Protein AF-A0AB74DCC6-F1 (afdb_monomer_lite)

pLDDT: mean 72.02, std 19.61, range [33.97, 96.94]

Secondary structure (DSSP, 8-state):
----------TTGGGGS-HHHHHHHHHHHHHHHHHHHHHHHHHH---------PPPTT-TTHHHHHHHHHHHHTTSTTTTT-EEEEEEEEEETTEEEEEEEEE-TTS-B-EETTEE-EEEEEEEEETTEEEEEEEEE----TTPPP----SEETTEE--SHHHHHHHHHHTTPPPPPP-

Foldseek 3Di:
DDDDDDPPPPPVVVVPPPVVVVVVVVVVVVVVVVVVVVVVVVVVPPPPPVAADDDPPPDPCNVLQVVQVQVVQCVPPLRNQWDWDWRHWEDDPFKIKTKTFTDGNVRHQPDDPHATKIWIWIWGQDPNHIHIDTLDIQRPDPVGDGDDCSNAQVVDDQHYLVSSQVSCVSSPHHRDDDD

Radius of gyration: 31.41 Å; chains: 1; bounding box: 82×93×40 Å

Structure (mmCIF, N/CA/C/O backbone):
data_AF-A0AB74DCC6-F1
#
_entry.id   AF-A0AB74DCC6-F1
#
loop_
_atom_site.group_PDB
_atom_site.id
_atom_site.type_symbol
_atom_site.label_atom_id
_atom_site.label_alt_id
_atom_site.label_comp_id
_atom_site.label_asym_id
_atom_site.label_entity_id
_atom_site.label_seq_id
_atom_site.pdbx_PDB_ins_code
_atom_site.Cartn_x
_atom_site.Cartn_y
_atom_site.Cartn_z
_atom_site.occupancy
_atom_site.B_iso_or_equiv
_atom_site.auth_seq_id
_atom_site.auth_comp_id
_atom_site.auth_asym_id
_atom_site.auth_atom_id
_atom_site.pdbx_PDB_model_num
ATOM 1 N N . MET A 1 1 ? -60.264 -80.245 -1.520 1.00 33.97 1 MET A N 1
ATOM 2 C CA . MET A 1 1 ? -59.781 -80.774 -2.812 1.00 33.97 1 MET A CA 1
ATOM 3 C C . MET A 1 1 ? -59.243 -79.589 -3.596 1.00 33.97 1 MET A C 1
ATOM 5 O O . MET A 1 1 ? -59.882 -78.547 -3.590 1.00 33.97 1 MET A O 1
ATOM 9 N N . ILE A 1 2 ? -58.022 -79.734 -4.098 1.00 41.47 2 ILE A N 1
ATOM 10 C CA . ILE A 1 2 ? -57.152 -78.731 -4.730 1.00 41.47 2 ILE A CA 1
ATOM 11 C C . ILE A 1 2 ? -57.819 -78.106 -5.967 1.00 41.47 2 ILE A C 1
ATOM 13 O O . ILE A 1 2 ? -58.473 -78.838 -6.701 1.00 41.47 2 ILE A O 1
ATOM 17 N N . HIS A 1 3 ? -57.602 -76.809 -6.226 1.00 36.28 3 HIS A N 1
ATOM 18 C CA . HIS A 1 3 ? -57.101 -76.391 -7.541 1.00 36.28 3 HIS A CA 1
ATOM 19 C C . HIS A 1 3 ? -56.402 -75.027 -7.540 1.00 36.28 3 HIS A C 1
ATOM 21 O O . HIS A 1 3 ? -56.966 -73.999 -7.170 1.00 36.28 3 HIS A O 1
ATOM 27 N N . ASP A 1 4 ? -55.147 -75.096 -7.979 1.00 43.50 4 ASP A N 1
ATOM 28 C CA . ASP A 1 4 ? -54.228 -74.031 -8.343 1.00 43.50 4 ASP A CA 1
ATOM 29 C C . ASP A 1 4 ? -54.841 -73.002 -9.298 1.00 43.50 4 ASP A C 1
ATOM 31 O O . ASP A 1 4 ? -55.379 -73.350 -10.351 1.00 43.50 4 ASP A O 1
ATOM 35 N N . ALA A 1 5 ? -54.651 -71.720 -8.990 1.00 40.81 5 ALA A N 1
ATOM 36 C CA . ALA A 1 5 ? -54.716 -70.660 -9.987 1.00 40.81 5 ALA A CA 1
ATOM 37 C C . ALA A 1 5 ? -53.285 -70.279 -10.387 1.00 40.81 5 ALA A C 1
ATOM 39 O O . ALA A 1 5 ? -52.616 -69.459 -9.761 1.00 40.81 5 ALA A O 1
ATOM 40 N N . ASN A 1 6 ? -52.837 -70.942 -11.447 1.00 39.31 6 ASN A N 1
ATOM 41 C CA . ASN A 1 6 ? -51.657 -70.659 -12.248 1.00 39.31 6 ASN A CA 1
ATOM 42 C C . ASN A 1 6 ? -51.655 -69.178 -12.696 1.00 39.31 6 ASN A C 1
ATOM 44 O O . ASN A 1 6 ? -52.488 -68.778 -13.514 1.00 39.31 6 ASN A O 1
ATOM 48 N N . ILE A 1 7 ? -50.753 -68.347 -12.157 1.00 50.03 7 ILE A N 1
ATOM 49 C CA . ILE A 1 7 ? -50.600 -66.950 -12.594 1.00 50.03 7 ILE A CA 1
ATOM 50 C C . ILE A 1 7 ? -49.810 -66.952 -13.906 1.00 50.03 7 ILE A C 1
ATOM 52 O O . ILE A 1 7 ? -4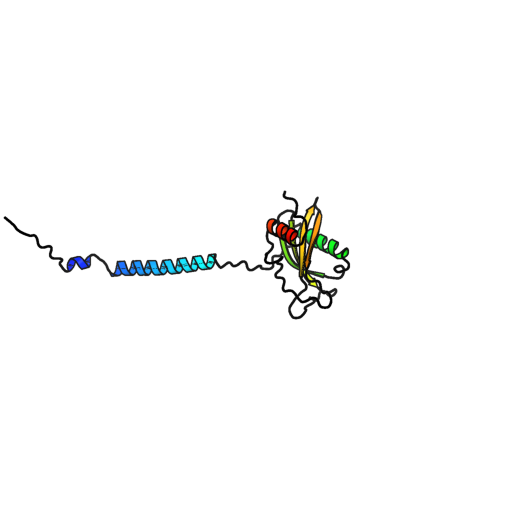8.586 -66.850 -13.931 1.00 50.03 7 ILE A O 1
ATOM 56 N N . ASN A 1 8 ? -50.537 -67.077 -15.014 1.00 43.62 8 ASN A N 1
ATOM 57 C CA . ASN A 1 8 ? -50.010 -66.823 -16.347 1.00 43.62 8 ASN A CA 1
ATOM 58 C C . ASN A 1 8 ? -49.727 -65.322 -16.495 1.00 43.62 8 ASN A C 1
ATOM 60 O O . ASN A 1 8 ? -50.649 -64.509 -16.600 1.00 43.62 8 ASN A O 1
ATOM 64 N N . PHE A 1 9 ? -48.449 -64.946 -16.538 1.00 48.75 9 PHE A N 1
ATOM 65 C CA . PHE A 1 9 ? -48.036 -63.605 -16.946 1.00 48.75 9 PHE A CA 1
ATOM 66 C C . PHE A 1 9 ? -48.213 -63.473 -18.460 1.00 48.75 9 PHE A C 1
ATOM 68 O O . PHE A 1 9 ? -47.311 -63.757 -19.245 1.00 48.75 9 PHE A O 1
ATOM 75 N N . GLY A 1 10 ? -49.416 -63.076 -18.871 1.00 42.91 10 GLY A N 1
ATOM 76 C CA . GLY A 1 10 ? -49.707 -62.753 -20.261 1.00 42.91 10 GLY A CA 1
ATOM 77 C C . GLY A 1 10 ? -48.861 -61.571 -20.767 1.00 42.91 10 GLY A C 1
ATOM 78 O O . GLY A 1 10 ? -48.425 -60.728 -19.973 1.00 42.91 10 GLY A O 1
ATOM 79 N N . PRO A 1 11 ? -48.670 -61.452 -22.093 1.00 49.47 11 PRO A N 1
ATOM 80 C CA . PRO A 1 11 ? -47.860 -60.403 -22.726 1.00 49.47 11 PRO A CA 1
ATOM 81 C C . PRO A 1 11 ? -48.348 -58.968 -22.441 1.00 49.47 11 PRO A C 1
ATOM 83 O O . PRO A 1 11 ? -47.629 -58.005 -22.706 1.00 49.47 11 PRO A O 1
ATOM 86 N N . ASP A 1 12 ? -49.531 -58.801 -21.845 1.00 48.75 12 ASP A N 1
ATOM 87 C CA . ASP A 1 12 ? -50.055 -57.506 -21.412 1.00 48.75 12 ASP A CA 1
ATOM 88 C C . ASP A 1 12 ? -49.434 -56.974 -20.106 1.00 48.75 12 ASP A C 1
ATOM 90 O O . ASP A 1 12 ? -49.547 -55.778 -19.832 1.00 48.75 12 ASP A O 1
ATOM 94 N N . PHE A 1 13 ? -48.710 -57.788 -19.321 1.00 47.47 13 PHE A N 1
ATOM 95 C CA . PHE A 1 13 ? -48.011 -57.283 -18.126 1.00 47.47 13 PHE A CA 1
ATOM 96 C C . PHE A 1 13 ? -46.818 -56.379 -18.492 1.00 47.47 13 PHE A C 1
ATOM 98 O O . PHE A 1 13 ? -46.502 -55.426 -17.779 1.00 47.47 13 PHE A O 1
ATOM 105 N N . LEU A 1 14 ? -46.214 -56.603 -19.664 1.00 47.56 14 LEU A N 1
ATOM 106 C CA . LEU A 1 14 ? -45.107 -55.797 -20.188 1.00 47.56 14 LEU A CA 1
ATOM 107 C C . LEU A 1 14 ? -45.560 -54.465 -20.816 1.00 47.56 14 LEU A C 1
ATOM 109 O O . LEU A 1 14 ? -44.732 -53.581 -21.014 1.00 47.56 14 LEU A O 1
ATOM 113 N N . LYS A 1 15 ? -46.865 -54.259 -21.060 1.00 48.38 15 LYS A N 1
ATOM 114 C CA . LYS A 1 15 ? -47.403 -52.976 -21.562 1.00 48.38 15 LYS A CA 1
ATOM 115 C C . LYS A 1 15 ? -47.504 -51.880 -20.498 1.00 48.38 15 LYS A C 1
ATOM 117 O O . LYS A 1 15 ? -47.703 -50.719 -20.847 1.00 48.38 15 LYS A O 1
ATOM 122 N N . ARG A 1 16 ? -47.390 -52.210 -19.205 1.00 48.91 16 ARG A N 1
ATOM 123 C CA . ARG A 1 16 ? -47.555 -51.226 -18.115 1.00 48.91 16 ARG A CA 1
ATOM 124 C C . ARG A 1 16 ? -46.296 -50.444 -17.769 1.00 48.91 16 ARG A C 1
ATOM 126 O O . ARG A 1 16 ? -46.400 -49.389 -17.146 1.00 48.91 16 ARG A O 1
ATOM 133 N N . ILE A 1 17 ? -45.127 -50.905 -18.197 1.00 53.06 17 ILE A N 1
ATOM 134 C CA . ILE A 1 17 ? -43.903 -50.122 -18.075 1.00 53.06 17 ILE A CA 1
ATOM 135 C C . ILE A 1 17 ? -43.713 -49.447 -19.418 1.00 53.06 17 ILE A C 1
ATOM 137 O O . ILE A 1 17 ? -43.225 -50.041 -20.374 1.00 53.06 17 ILE A O 1
ATOM 141 N N . ASN A 1 18 ? -44.155 -48.196 -19.496 1.00 56.62 18 ASN A N 1
ATOM 142 C CA . ASN A 1 18 ? -43.914 -47.335 -20.639 1.00 56.62 18 ASN A CA 1
ATOM 143 C C . ASN A 1 18 ? -42.397 -47.074 -20.704 1.00 56.62 18 ASN A C 1
ATOM 145 O O . ASN A 1 18 ? -41.887 -46.100 -20.152 1.00 56.62 18 ASN A O 1
ATOM 149 N N . PHE A 1 19 ? -41.663 -48.026 -21.287 1.00 54.25 19 PHE A N 1
ATOM 150 C CA . PHE A 1 19 ? -40.200 -48.111 -21.302 1.00 54.25 19 PHE A CA 1
ATOM 151 C C . PHE A 1 19 ? -39.590 -46.836 -21.893 1.00 54.25 19 PHE A C 1
ATOM 153 O O . PHE A 1 19 ? -38.562 -46.347 -21.432 1.00 54.25 19 PHE A O 1
ATOM 160 N N . HIS A 1 20 ? -40.317 -46.227 -22.833 1.00 52.91 20 HIS A N 1
ATOM 161 C CA . HIS A 1 20 ? -40.019 -44.927 -23.413 1.00 52.91 20 HIS A CA 1
ATOM 162 C C . HIS A 1 20 ? -40.084 -43.792 -22.382 1.00 52.91 20 HIS A C 1
ATOM 164 O O . HIS A 1 20 ? -39.177 -42.968 -22.319 1.00 52.91 20 HIS A O 1
ATOM 170 N N . ALA A 1 21 ? -41.111 -43.759 -21.529 1.00 53.00 21 ALA A N 1
ATOM 171 C CA . ALA A 1 21 ? -41.234 -42.764 -20.463 1.00 53.00 21 ALA A CA 1
ATOM 172 C C . ALA A 1 21 ? -40.180 -42.963 -19.359 1.00 53.00 21 ALA A C 1
ATOM 174 O O . ALA A 1 21 ? -39.691 -41.985 -18.794 1.00 53.00 21 ALA A O 1
ATOM 175 N N . PHE A 1 22 ? -39.798 -44.213 -19.077 1.00 54.12 22 PHE A N 1
ATOM 176 C CA . PHE A 1 22 ? -38.751 -44.538 -18.107 1.00 54.12 22 PHE A CA 1
ATOM 177 C C . PHE A 1 22 ? -37.355 -44.126 -18.610 1.00 54.12 22 PHE A C 1
ATOM 179 O O . PHE A 1 22 ? -36.655 -43.376 -17.930 1.00 54.12 22 PHE A O 1
ATOM 186 N N . LEU A 1 23 ? -36.991 -44.499 -19.843 1.00 54.47 23 LEU A N 1
ATOM 187 C CA . LEU A 1 23 ? -35.752 -44.057 -20.499 1.00 54.47 23 LEU A CA 1
ATOM 188 C C . LEU A 1 23 ? -35.706 -42.537 -20.674 1.00 54.47 23 LEU A C 1
ATOM 190 O O . LEU A 1 23 ? -34.673 -41.921 -20.419 1.00 54.47 23 LEU A O 1
ATOM 194 N N . SER A 1 24 ? -36.827 -41.912 -21.044 1.00 53.66 24 SER A N 1
ATOM 195 C CA . SER A 1 24 ? -36.904 -40.460 -21.211 1.00 53.66 24 SER A CA 1
ATOM 196 C C . SER A 1 24 ? -36.705 -39.715 -19.888 1.00 53.66 24 SER A C 1
ATOM 198 O O . SER A 1 24 ? -36.094 -38.650 -19.892 1.00 53.66 24 SER A O 1
ATOM 200 N N . ARG A 1 25 ? -37.153 -40.268 -18.750 1.00 53.78 25 ARG A N 1
ATOM 201 C CA . ARG A 1 25 ? -36.889 -39.701 -17.415 1.00 53.78 25 ARG A CA 1
ATOM 202 C C . ARG A 1 25 ? -35.427 -39.864 -16.992 1.00 53.78 25 ARG A C 1
ATOM 204 O O . ARG A 1 25 ? -34.858 -38.911 -16.471 1.00 53.78 25 ARG A O 1
ATOM 211 N N . ILE A 1 26 ? -34.796 -41.007 -17.270 1.00 56.00 26 ILE A N 1
ATOM 212 C CA . ILE A 1 26 ? -33.366 -41.231 -16.981 1.00 56.00 26 ILE A CA 1
ATOM 213 C C . ILE A 1 26 ? -32.481 -40.309 -17.835 1.00 56.00 26 ILE A C 1
ATOM 215 O O . ILE A 1 26 ? -31.575 -39.663 -17.312 1.00 56.00 26 ILE A O 1
ATOM 219 N N . LEU A 1 27 ? -32.782 -40.175 -19.130 1.00 51.88 27 LEU A N 1
ATOM 220 C CA . LEU A 1 27 ? -32.080 -39.264 -20.042 1.00 51.88 27 LEU A CA 1
ATOM 221 C C . LEU A 1 27 ? -32.263 -37.790 -19.647 1.00 51.88 27 LEU A C 1
ATOM 223 O O . LEU A 1 27 ? -31.313 -37.009 -19.739 1.00 51.88 27 LEU A O 1
ATOM 227 N N . LEU A 1 28 ? -33.454 -37.409 -19.168 1.00 52.91 28 LEU A N 1
ATOM 228 C CA . LEU A 1 28 ? -33.725 -36.072 -18.634 1.00 52.91 28 LEU A CA 1
ATOM 229 C C . LEU A 1 28 ? -32.911 -35.816 -17.352 1.00 52.91 28 LEU A C 1
ATOM 231 O O . LEU A 1 28 ? -32.240 -34.790 -17.256 1.00 52.91 28 LEU A O 1
ATOM 235 N N . MET A 1 29 ? -32.879 -36.769 -16.411 1.00 49.81 29 MET A N 1
ATOM 236 C CA . MET A 1 29 ? -32.079 -36.665 -15.181 1.00 49.81 29 MET A CA 1
ATOM 237 C C . MET A 1 29 ? -30.565 -36.638 -15.454 1.00 49.81 29 MET A C 1
ATOM 239 O O . MET A 1 29 ? -29.855 -35.873 -14.803 1.00 49.81 29 MET A O 1
ATOM 243 N N . MET A 1 30 ? -30.057 -37.383 -16.445 1.00 50.66 30 MET A N 1
ATOM 244 C CA . MET A 1 30 ? -28.648 -37.313 -16.879 1.00 50.66 30 MET A CA 1
ATOM 245 C C . MET A 1 30 ? -28.287 -35.971 -17.539 1.00 50.66 30 MET A C 1
ATOM 247 O O . MET A 1 30 ? -27.159 -35.501 -17.399 1.00 50.66 30 MET A O 1
ATOM 251 N N . LYS A 1 31 ? -29.222 -35.326 -18.251 1.00 49.44 31 LYS A N 1
ATOM 252 C CA . LYS A 1 31 ? -29.011 -33.976 -18.808 1.00 49.44 31 LYS A CA 1
ATOM 253 C C . LYS A 1 31 ? -29.025 -32.894 -17.725 1.00 49.44 31 LYS A C 1
ATOM 255 O O . LYS A 1 31 ? -28.159 -32.024 -17.741 1.00 49.44 31 LYS A O 1
ATOM 260 N N . LEU A 1 32 ? -29.954 -32.970 -16.770 1.00 50.78 32 LEU A N 1
ATOM 261 C CA . LEU A 1 32 ? -30.034 -32.033 -15.640 1.00 50.78 32 LEU A CA 1
ATOM 262 C C . LEU A 1 32 ? -28.834 -32.150 -14.691 1.00 50.78 32 LEU A C 1
ATOM 264 O O . LEU A 1 32 ? -28.306 -31.132 -14.257 1.00 50.78 32 LEU A O 1
ATOM 268 N N . SER A 1 33 ? -28.355 -33.365 -14.418 1.00 51.91 33 SER A N 1
ATOM 269 C CA . SER A 1 33 ? -27.160 -33.584 -13.586 1.00 51.91 33 SER A CA 1
ATOM 270 C C . SER A 1 33 ? -25.875 -33.068 -14.241 1.00 51.91 33 SER A C 1
ATOM 272 O O . SER A 1 33 ? -25.034 -32.498 -13.550 1.00 51.91 33 SER A O 1
ATOM 274 N N . LYS A 1 34 ? -25.741 -33.167 -15.571 1.00 51.25 34 LYS A N 1
ATOM 275 C CA . LYS A 1 34 ? -24.625 -32.542 -16.305 1.00 51.25 34 LYS A CA 1
ATOM 276 C C . LYS A 1 34 ? -24.669 -31.011 -16.255 1.00 51.25 34 LYS A C 1
ATOM 278 O O . LYS A 1 34 ? -23.629 -30.389 -16.071 1.00 51.25 34 LYS A O 1
ATOM 283 N N . LEU A 1 35 ? -25.855 -30.406 -16.362 1.00 52.66 35 LEU A N 1
ATOM 284 C CA . LEU A 1 35 ? -26.024 -28.950 -16.244 1.00 52.66 35 LEU A CA 1
ATOM 285 C C . LEU A 1 35 ? -25.749 -28.449 -14.817 1.00 52.66 35 LEU A C 1
ATOM 287 O O . LEU A 1 35 ? -25.078 -27.435 -14.647 1.00 52.66 35 LEU A O 1
ATOM 291 N N . ALA A 1 36 ? -26.198 -29.185 -13.796 1.00 54.00 36 ALA A N 1
ATOM 292 C CA . ALA A 1 36 ? -25.917 -28.869 -12.396 1.00 54.00 36 ALA A CA 1
ATOM 293 C C . ALA A 1 36 ? -24.420 -28.994 -12.060 1.00 54.00 36 ALA A C 1
ATOM 295 O O . ALA A 1 36 ? -23.879 -28.153 -11.346 1.00 54.00 36 ALA A O 1
ATOM 296 N N . ALA A 1 37 ? -23.727 -29.991 -12.622 1.00 51.84 37 ALA A N 1
ATOM 297 C CA . ALA A 1 37 ? -22.281 -30.134 -12.465 1.00 51.84 37 ALA A CA 1
ATOM 298 C C . ALA A 1 37 ? -21.508 -28.980 -13.130 1.00 51.84 37 ALA A C 1
ATOM 300 O O . ALA A 1 37 ? -20.587 -28.441 -12.525 1.00 51.84 37 ALA A O 1
ATOM 301 N N . CYS A 1 38 ? -21.905 -28.536 -14.330 1.00 49.69 38 CYS A N 1
ATOM 302 C CA . CYS A 1 38 ? -21.288 -27.371 -14.975 1.00 49.69 38 CYS A CA 1
ATOM 303 C C . CYS A 1 38 ? -21.539 -26.065 -14.202 1.00 49.69 38 CYS A C 1
ATOM 305 O O . CYS A 1 38 ? -20.631 -25.244 -14.102 1.00 49.69 38 CYS A O 1
ATOM 307 N N . ALA A 1 39 ? -22.725 -25.886 -13.611 1.00 50.66 39 ALA A N 1
ATOM 308 C CA . ALA A 1 39 ? -23.023 -24.725 -12.769 1.00 50.66 39 ALA A CA 1
ATOM 309 C C . ALA A 1 39 ? -22.185 -24.705 -11.475 1.00 50.66 39 ALA A C 1
ATOM 311 O O . ALA A 1 39 ? -21.681 -23.650 -11.096 1.00 50.66 39 ALA A O 1
ATOM 312 N N . LEU A 1 40 ? -21.968 -25.866 -10.843 1.00 47.88 40 LEU A N 1
ATOM 313 C CA . LEU A 1 40 ? -21.109 -25.994 -9.658 1.00 47.88 40 LEU A CA 1
ATOM 314 C C . LEU A 1 40 ? -19.632 -25.709 -9.966 1.00 47.88 40 LEU A C 1
ATOM 316 O O . LEU A 1 40 ? -18.944 -25.090 -9.153 1.00 47.88 40 LEU A O 1
ATOM 320 N N . ILE A 1 41 ? -19.152 -26.106 -11.149 1.00 51.25 41 ILE A N 1
ATOM 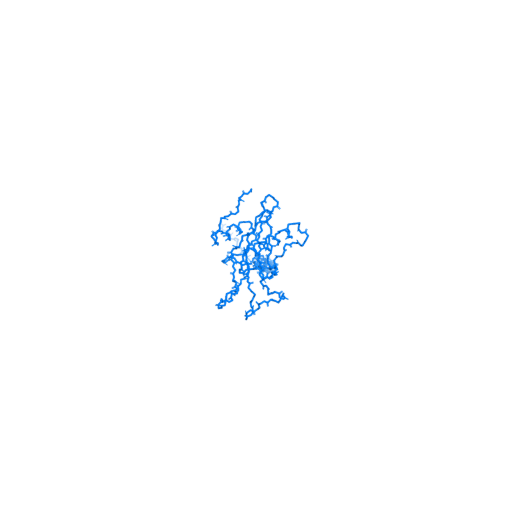321 C CA . ILE A 1 41 ? -17.783 -25.806 -11.590 1.00 51.25 41 ILE A CA 1
ATOM 322 C C . ILE A 1 41 ? -17.619 -24.298 -11.825 1.00 51.25 41 ILE A C 1
ATOM 324 O O . ILE A 1 41 ? -16.646 -23.728 -11.345 1.00 51.25 41 ILE A O 1
ATOM 328 N N . PHE A 1 42 ? -18.596 -23.625 -12.448 1.00 43.75 42 PHE A N 1
ATOM 329 C CA . PHE A 1 42 ? -18.537 -22.172 -12.662 1.00 43.75 42 PHE A CA 1
ATOM 330 C C . PHE A 1 42 ? -18.547 -21.357 -11.359 1.00 43.75 42 PHE A C 1
ATOM 332 O O . PHE A 1 42 ? -17.890 -20.321 -11.295 1.00 43.75 42 PHE A O 1
ATOM 339 N N . THR A 1 43 ? -19.224 -21.822 -10.302 1.00 47.75 43 THR A N 1
ATOM 340 C CA . THR A 1 43 ? -19.137 -21.180 -8.977 1.00 47.75 43 THR A CA 1
ATOM 341 C C . THR A 1 43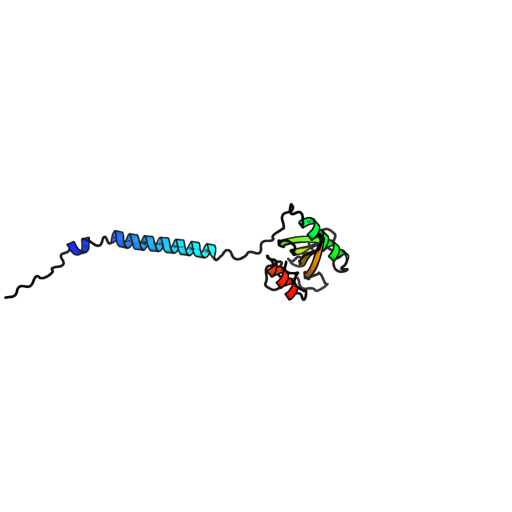 ? -17.818 -21.459 -8.255 1.00 47.75 43 THR A C 1
ATOM 343 O O . THR A 1 43 ? -17.373 -20.628 -7.470 1.00 47.75 43 THR A O 1
ATOM 346 N N . ALA A 1 44 ? -17.173 -22.600 -8.520 1.00 46.66 44 ALA A N 1
ATOM 347 C CA . ALA A 1 44 ? -15.920 -22.987 -7.869 1.00 46.66 44 ALA A CA 1
ATOM 348 C C . ALA A 1 44 ? -14.665 -22.411 -8.555 1.00 46.66 44 ALA A C 1
ATOM 350 O O . ALA A 1 44 ? -13.610 -22.340 -7.929 1.00 46.66 44 ALA A O 1
ATOM 351 N N . THR A 1 45 ? -14.764 -21.981 -9.819 1.00 45.09 45 THR A N 1
ATOM 352 C CA . THR A 1 45 ? -13.646 -21.417 -10.597 1.00 45.09 45 THR A CA 1
ATOM 353 C C . THR A 1 45 ? -13.717 -19.905 -10.795 1.00 45.09 45 THR A C 1
ATOM 355 O O . THR A 1 45 ? -13.028 -19.379 -11.666 1.00 45.09 45 THR A O 1
ATOM 358 N N . LEU A 1 46 ? -14.450 -19.164 -9.955 1.00 44.72 46 LEU A N 1
ATOM 359 C CA . LEU A 1 46 ? -14.072 -17.775 -9.657 1.00 44.72 46 LEU A CA 1
ATOM 360 C C . LEU A 1 46 ? -12.829 -17.808 -8.758 1.00 44.72 46 LEU A C 1
ATOM 362 O O . LEU A 1 46 ? -12.826 -17.384 -7.607 1.00 44.72 46 LEU A O 1
ATOM 366 N N . THR A 1 47 ? -11.760 -18.396 -9.291 1.00 44.31 47 THR A N 1
ATOM 367 C CA . THR A 1 47 ? -10.412 -18.225 -8.783 1.00 44.31 47 THR A CA 1
ATOM 368 C C . THR A 1 47 ? -10.180 -16.729 -8.690 1.00 44.31 47 THR A C 1
ATOM 370 O O . THR A 1 47 ? -10.353 -16.036 -9.692 1.00 44.31 47 THR A O 1
ATOM 373 N N . ASN A 1 48 ? -9.842 -16.264 -7.488 1.00 48.03 48 ASN A N 1
ATOM 374 C CA . ASN A 1 48 ? -9.407 -14.911 -7.168 1.00 48.03 48 ASN A CA 1
ATOM 375 C C . ASN A 1 48 ? -8.300 -14.469 -8.134 1.00 48.03 48 ASN A C 1
ATOM 377 O O . ASN A 1 48 ? -7.113 -14.555 -7.820 1.00 48.03 48 ASN A O 1
ATOM 381 N N . VAL A 1 49 ? -8.673 -14.007 -9.324 1.00 45.41 49 VAL A N 1
ATOM 382 C CA . VAL A 1 49 ? -7.794 -13.176 -10.123 1.00 45.41 49 VAL A CA 1
ATOM 383 C C . VAL A 1 49 ? -7.673 -11.907 -9.298 1.00 45.41 49 VAL A C 1
ATOM 385 O O . VAL A 1 49 ? -8.652 -11.182 -9.119 1.00 45.41 49 VAL A O 1
ATOM 388 N N . ALA A 1 50 ? -6.496 -11.698 -8.707 1.00 55.06 50 ALA A N 1
ATOM 389 C CA . ALA A 1 50 ? -6.136 -10.431 -8.096 1.00 55.06 50 ALA A CA 1
ATOM 390 C C . ALA A 1 50 ? -6.027 -9.406 -9.227 1.00 55.06 50 ALA A C 1
ATOM 392 O O . ALA A 1 50 ? -4.948 -9.131 -9.742 1.00 55.06 50 ALA A O 1
ATOM 393 N N . CYS A 1 51 ? -7.171 -8.921 -9.701 1.00 54.12 51 CYS A N 1
ATOM 394 C CA . CYS A 1 51 ? -7.199 -7.771 -10.579 1.00 54.12 51 CYS A CA 1
ATOM 395 C C . CYS A 1 51 ? -6.666 -6.580 -9.783 1.00 54.12 51 CYS A C 1
ATOM 397 O O . CYS A 1 51 ? -6.989 -6.437 -8.603 1.00 54.12 51 CYS A O 1
ATOM 399 N N . ALA A 1 52 ? -5.884 -5.726 -10.437 1.00 62.44 52 ALA A N 1
ATOM 400 C CA . ALA A 1 52 ? -5.595 -4.387 -9.946 1.00 62.44 52 ALA A CA 1
ATOM 401 C C . ALA A 1 52 ? -6.913 -3.717 -9.523 1.00 62.44 52 ALA A C 1
ATOM 403 O O . ALA A 1 52 ? -7.820 -3.570 -10.351 1.00 62.44 52 ALA A O 1
ATOM 404 N N . ARG A 1 53 ? -7.056 -3.360 -8.243 1.00 82.88 53 ARG A N 1
ATOM 405 C CA . ARG A 1 53 ? -8.196 -2.576 -7.762 1.00 82.88 53 ARG A CA 1
ATOM 406 C C . ARG A 1 53 ? -7.664 -1.200 -7.449 1.00 82.88 53 ARG A C 1
ATOM 408 O O . ARG A 1 53 ? -6.775 -1.061 -6.631 1.00 82.88 53 ARG A O 1
ATOM 415 N N . ASP A 1 54 ? -8.195 -0.173 -8.081 1.00 85.81 54 ASP A N 1
ATOM 416 C CA . ASP A 1 54 ? -7.958 1.184 -7.601 1.00 85.81 54 ASP A CA 1
ATOM 417 C C . ASP A 1 54 ? -9.160 1.601 -6.761 1.00 85.81 54 ASP A C 1
ATOM 419 O O . ASP A 1 54 ? -10.309 1.303 -7.103 1.00 85.81 54 ASP A O 1
ATOM 423 N N . LEU A 1 55 ? -8.894 2.305 -5.666 1.00 91.50 55 LEU A N 1
ATOM 424 C CA . LEU A 1 55 ? -9.938 2.989 -4.925 1.00 91.50 55 LEU A CA 1
ATOM 425 C C . LEU A 1 55 ? -10.539 4.054 -5.840 1.00 91.50 55 LEU A C 1
ATOM 427 O O . LEU A 1 55 ? -9.810 4.754 -6.551 1.00 91.50 55 LEU A O 1
ATOM 431 N N . ASP A 1 56 ? -11.866 4.178 -5.811 1.00 91.00 56 ASP A N 1
ATOM 432 C CA . ASP A 1 56 ? -12.581 5.131 -6.652 1.00 91.00 56 ASP A CA 1
ATOM 433 C C . ASP A 1 56 ? -11.964 6.532 -6.521 1.00 91.00 56 ASP A C 1
ATOM 435 O O . ASP A 1 56 ? -11.682 7.015 -5.420 1.00 91.00 56 ASP A O 1
ATOM 439 N N . LYS A 1 57 ? -11.739 7.197 -7.660 1.00 89.00 57 LYS A N 1
ATOM 440 C CA . LYS A 1 57 ? -11.136 8.536 -7.700 1.00 89.00 57 LYS A CA 1
ATOM 441 C C . LYS A 1 57 ? -11.955 9.582 -6.938 1.00 89.00 57 LYS A C 1
ATOM 443 O O . LYS A 1 57 ? -11.390 10.598 -6.543 1.00 89.00 57 LYS A O 1
ATOM 448 N N . SER A 1 58 ? -13.248 9.334 -6.745 1.00 93.44 58 SER A N 1
ATOM 449 C CA . SER A 1 58 ? -14.171 10.156 -5.965 1.00 93.44 58 SER A CA 1
ATOM 450 C C . SER A 1 58 ? -14.130 9.884 -4.458 1.00 93.44 58 SER A C 1
ATOM 452 O O . SER A 1 58 ? -14.694 10.678 -3.703 1.00 93.44 58 SER A O 1
ATOM 454 N N . ASP A 1 59 ? -13.463 8.818 -3.991 1.00 94.81 59 ASP A N 1
ATOM 455 C CA . ASP A 1 59 ? -13.330 8.571 -2.555 1.00 94.81 59 ASP A CA 1
ATOM 456 C C . ASP A 1 59 ? -12.537 9.720 -1.898 1.00 94.81 59 ASP A C 1
ATOM 458 O O . ASP A 1 59 ? -11.405 10.013 -2.308 1.00 94.81 59 ASP A O 1
ATOM 462 N N . PRO A 1 60 ? -13.093 10.375 -0.860 1.00 93.12 60 PRO A N 1
ATOM 463 C CA . PRO A 1 60 ? -12.493 11.570 -0.272 1.00 93.12 60 PRO A CA 1
ATOM 464 C C . PRO A 1 60 ? -11.141 11.299 0.403 1.00 93.12 60 PRO A C 1
ATOM 466 O O . PRO A 1 60 ? -10.346 12.220 0.584 1.00 93.12 60 PRO A O 1
ATOM 469 N N . ASP A 1 61 ? -10.850 10.051 0.776 1.00 95.25 61 ASP A N 1
ATOM 470 C CA . ASP A 1 61 ? -9.584 9.678 1.398 1.00 95.25 61 ASP A CA 1
ATOM 471 C C . ASP A 1 61 ? -8.475 9.407 0.381 1.00 95.25 61 ASP A C 1
ATOM 473 O O . ASP A 1 61 ? -7.300 9.479 0.747 1.00 95.25 61 ASP A O 1
ATOM 477 N N . ARG A 1 62 ? -8.805 9.127 -0.887 1.00 94.62 62 ARG A N 1
ATOM 478 C CA . ARG A 1 62 ? -7.826 8.659 -1.881 1.00 94.62 62 ARG A CA 1
ATOM 479 C C . ARG A 1 62 ? -6.646 9.616 -2.027 1.00 94.62 62 ARG A C 1
ATOM 481 O O . ARG A 1 62 ? -5.493 9.199 -1.944 1.00 94.62 62 ARG A O 1
ATOM 488 N N . ALA A 1 63 ? -6.914 10.911 -2.188 1.00 93.62 63 ALA A N 1
ATOM 489 C CA . ALA A 1 63 ? -5.859 11.919 -2.308 1.00 93.62 63 ALA A CA 1
ATOM 490 C C . ALA A 1 63 ? -4.989 12.000 -1.039 1.00 93.62 63 ALA A C 1
ATOM 492 O O . ALA A 1 63 ? -3.770 12.149 -1.122 1.00 93.62 63 ALA A O 1
ATOM 493 N N . HIS A 1 64 ? -5.593 11.855 0.142 1.00 95.44 64 HIS A N 1
ATOM 494 C CA . HIS A 1 64 ? -4.877 11.918 1.414 1.00 95.44 64 HIS A CA 1
ATOM 495 C C . HIS A 1 64 ? -4.019 10.676 1.687 1.00 95.44 64 HIS A C 1
ATOM 497 O O . HIS A 1 64 ? -2.924 10.817 2.235 1.00 95.44 64 HIS A O 1
ATOM 503 N N . ILE A 1 65 ? -4.479 9.495 1.268 1.00 95.94 65 ILE A N 1
ATOM 504 C CA . ILE A 1 65 ? -3.718 8.239 1.274 1.00 95.94 65 ILE A CA 1
ATOM 505 C C . ILE A 1 65 ? -2.472 8.381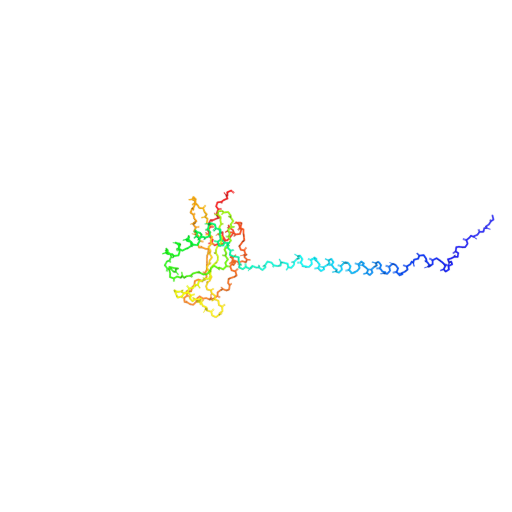 0.395 1.00 95.94 65 ILE A C 1
ATOM 507 O O . ILE A 1 65 ? -1.355 8.155 0.862 1.00 95.94 65 ILE A O 1
ATOM 511 N N . LEU A 1 66 ? -2.639 8.830 -0.853 1.00 93.75 66 LEU A N 1
ATOM 512 C CA . LEU A 1 66 ? -1.516 9.007 -1.779 1.00 93.75 66 LEU A CA 1
ATOM 513 C C . LEU A 1 66 ? -0.521 10.052 -1.263 1.00 93.75 66 LEU A C 1
ATOM 515 O O . LEU A 1 66 ? 0.689 9.819 -1.285 1.00 93.75 66 LEU A O 1
ATOM 519 N N . ALA A 1 67 ? -1.018 11.162 -0.711 1.00 92.69 67 ALA A N 1
ATOM 520 C CA . ALA A 1 67 ? -0.179 12.182 -0.093 1.00 92.69 67 ALA A CA 1
ATOM 521 C C . ALA A 1 67 ? 0.587 11.657 1.136 1.00 92.69 67 ALA A C 1
ATOM 523 O O . ALA A 1 67 ? 1.699 12.108 1.400 1.00 92.69 67 ALA A O 1
ATOM 524 N N . ALA A 1 68 ? 0.023 10.718 1.904 1.00 94.69 68 ALA A N 1
ATOM 525 C CA . ALA A 1 68 ? 0.719 10.102 3.034 1.00 94.69 68 ALA A CA 1
ATOM 526 C C . ALA A 1 68 ? 1.925 9.272 2.589 1.00 94.69 68 ALA A C 1
ATOM 528 O O . ALA A 1 68 ? 2.971 9.331 3.232 1.00 94.69 68 ALA A O 1
ATOM 529 N N . VAL A 1 69 ? 1.790 8.556 1.474 1.00 92.25 69 VAL A N 1
ATOM 530 C CA . VAL A 1 69 ? 2.881 7.775 0.883 1.00 92.25 69 VAL A CA 1
ATOM 531 C C . VAL A 1 69 ? 3.943 8.698 0.290 1.00 92.25 69 VAL A C 1
ATOM 533 O O . VAL A 1 69 ? 5.120 8.496 0.562 1.00 92.25 69 VAL A O 1
ATOM 536 N N . HIS A 1 70 ? 3.552 9.782 -0.388 1.00 89.12 70 HIS A N 1
ATOM 537 C CA . HIS A 1 70 ? 4.509 10.788 -0.875 1.00 89.12 70 HIS A CA 1
ATOM 538 C C . HIS A 1 70 ? 5.326 11.396 0.275 1.00 89.12 70 HIS A C 1
ATOM 540 O O . HIS A 1 70 ? 6.549 11.403 0.221 1.00 89.12 70 HIS A O 1
ATOM 546 N N . ARG A 1 71 ? 4.670 11.790 1.379 1.00 90.00 71 ARG A N 1
ATOM 547 C CA . ARG A 1 71 ? 5.365 12.301 2.576 1.00 90.00 71 ARG A CA 1
ATOM 548 C C . ARG A 1 71 ? 6.321 11.289 3.207 1.00 90.00 71 ARG A C 1
ATOM 550 O O . ARG A 1 71 ? 7.296 11.706 3.827 1.00 90.00 71 ARG A O 1
ATOM 557 N N . LEU A 1 72 ? 6.007 9.993 3.147 1.00 88.62 72 LEU A N 1
ATOM 558 C CA . LEU A 1 72 ? 6.912 8.944 3.617 1.00 88.62 72 LEU A CA 1
ATOM 559 C C . LEU A 1 72 ? 8.137 8.869 2.701 1.00 88.62 72 LEU A C 1
ATOM 561 O O . LEU A 1 72 ? 9.257 8.905 3.193 1.00 88.62 72 LEU A O 1
ATOM 565 N N . ASN A 1 73 ? 7.926 8.855 1.388 1.00 82.50 73 ASN A N 1
ATOM 566 C CA . ASN A 1 73 ? 9.000 8.751 0.403 1.00 82.50 73 ASN A CA 1
ATOM 567 C C . ASN A 1 73 ? 9.943 9.959 0.429 1.00 82.50 73 ASN A C 1
ATOM 569 O O . ASN A 1 73 ? 11.151 9.774 0.385 1.00 82.50 73 ASN A O 1
ATOM 573 N N . ASP A 1 74 ? 9.423 11.175 0.613 1.00 84.38 74 ASP A N 1
ATOM 574 C CA . ASP A 1 74 ? 10.242 12.391 0.755 1.00 84.38 74 ASP A CA 1
ATOM 575 C C . ASP A 1 74 ? 11.229 12.322 1.934 1.00 84.38 74 ASP A C 1
ATOM 577 O O . ASP A 1 74 ? 12.253 13.011 1.941 1.00 84.38 74 ASP A O 1
ATOM 581 N N . ARG A 1 75 ? 10.908 11.513 2.953 1.00 85.00 75 ARG A N 1
ATOM 582 C CA . ARG A 1 75 ? 11.735 11.307 4.151 1.00 85.00 75 ARG A CA 1
ATOM 583 C C . ARG A 1 75 ? 12.730 10.161 3.997 1.00 85.00 75 ARG A C 1
ATOM 585 O O . ARG A 1 75 ? 13.669 10.096 4.783 1.00 85.00 75 ARG A O 1
ATOM 592 N N . GLU A 1 76 ? 12.528 9.285 3.018 1.00 78.88 76 GLU A N 1
ATOM 593 C CA . GLU A 1 76 ? 13.352 8.107 2.761 1.00 78.88 76 GLU A CA 1
ATOM 594 C C . GLU A 1 76 ? 14.312 8.414 1.598 1.00 78.88 76 GLU A C 1
ATOM 596 O O . GLU A 1 76 ? 13.863 8.533 0.454 1.00 78.88 76 GLU A O 1
ATOM 601 N N . PRO A 1 77 ? 15.632 8.547 1.840 1.00 77.50 77 PRO A N 1
ATOM 602 C CA . PRO A 1 77 ? 16.596 8.925 0.801 1.00 77.50 77 PRO A CA 1
ATOM 603 C C . PRO A 1 77 ? 16.528 8.046 -0.452 1.00 77.50 77 PRO A C 1
ATOM 605 O O . PRO A 1 77 ? 16.649 8.553 -1.564 1.00 77.50 77 PRO A O 1
ATOM 608 N N . ASP A 1 78 ? 16.248 6.755 -0.270 1.00 71.38 78 ASP A N 1
ATOM 609 C CA . ASP A 1 78 ? 16.171 5.764 -1.346 1.00 71.38 78 ASP A CA 1
ATOM 610 C C . ASP A 1 78 ? 14.886 5.866 -2.192 1.00 71.38 78 ASP A C 1
ATOM 612 O O . ASP A 1 78 ? 14.769 5.185 -3.208 1.00 71.38 78 ASP A O 1
ATOM 616 N N . LEU A 1 79 ? 13.900 6.672 -1.775 1.00 72.31 79 LEU A N 1
ATOM 617 C CA . LEU A 1 79 ? 12.569 6.765 -2.397 1.00 72.31 79 LEU A CA 1
ATOM 618 C C . LEU A 1 79 ? 12.191 8.177 -2.863 1.00 72.31 79 LEU A C 1
ATOM 620 O O . LEU A 1 79 ? 11.243 8.325 -3.635 1.00 72.31 79 LEU A O 1
ATOM 624 N N . LYS A 1 80 ? 12.925 9.198 -2.409 1.00 72.44 80 LYS A N 1
ATOM 625 C CA . LYS A 1 80 ? 12.643 10.626 -2.626 1.00 72.44 80 LYS A CA 1
ATOM 626 C C . LYS A 1 80 ? 12.496 11.034 -4.097 1.00 72.44 80 LYS A C 1
ATOM 628 O O . LYS A 1 80 ? 11.796 11.989 -4.410 1.00 72.44 80 LYS A O 1
ATOM 633 N N . ASP A 1 81 ? 13.165 10.315 -4.986 1.00 72.44 81 ASP A N 1
ATOM 634 C CA . ASP A 1 81 ? 13.280 10.650 -6.404 1.00 72.44 81 ASP A CA 1
ATOM 635 C C . ASP A 1 81 ? 12.379 9.805 -7.320 1.00 72.44 81 ASP A C 1
ATOM 637 O O . ASP A 1 81 ? 12.401 9.989 -8.537 1.00 72.44 81 ASP A O 1
ATOM 641 N N . TYR A 1 82 ? 11.608 8.873 -6.756 1.00 70.00 82 TYR A N 1
ATOM 642 C CA . TYR A 1 82 ? 10.757 7.980 -7.535 1.00 70.00 82 TYR A CA 1
ATOM 643 C C . TYR A 1 82 ? 9.327 8.500 -7.638 1.00 70.00 82 TYR A C 1
ATOM 645 O O . TYR A 1 82 ? 8.737 8.971 -6.663 1.00 70.00 82 TYR A O 1
ATOM 653 N N . HIS A 1 83 ? 8.752 8.341 -8.827 1.00 77.00 83 HIS A N 1
ATOM 654 C CA . HIS A 1 83 ? 7.319 8.457 -9.053 1.00 77.00 83 HIS A CA 1
ATOM 655 C C . HIS A 1 83 ? 6.643 7.092 -8.892 1.00 77.00 83 HIS A C 1
ATOM 657 O O . HIS A 1 83 ? 7.299 6.049 -8.851 1.00 77.00 83 HIS A O 1
ATOM 663 N N . TYR A 1 84 ? 5.315 7.102 -8.776 1.00 79.00 84 TYR A N 1
ATOM 664 C CA . TYR A 1 84 ? 4.535 5.905 -8.484 1.00 79.00 84 TYR A CA 1
ATOM 665 C C . TYR A 1 84 ? 3.288 5.835 -9.357 1.00 79.00 84 TYR A C 1
ATOM 667 O O . TYR A 1 84 ? 2.534 6.805 -9.452 1.00 79.00 84 TYR A O 1
ATOM 675 N N . PHE A 1 85 ? 3.023 4.656 -9.906 1.00 82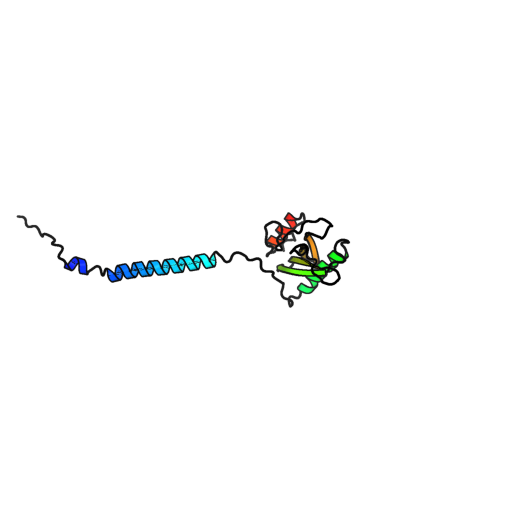.94 85 PHE A N 1
ATOM 676 C CA . PHE A 1 85 ? 1.739 4.303 -10.497 1.00 82.94 85 PHE A CA 1
ATOM 677 C C . PHE A 1 85 ? 0.989 3.379 -9.546 1.00 82.94 85 PHE A C 1
ATOM 679 O O . PHE A 1 85 ? 1.541 2.384 -9.083 1.00 82.94 85 PHE A O 1
ATOM 686 N N . VAL A 1 86 ? -0.266 3.708 -9.236 1.00 88.19 86 VAL A N 1
ATOM 687 C CA . VAL A 1 86 ? -1.117 2.857 -8.394 1.00 88.19 86 VAL A CA 1
ATOM 688 C C . VAL A 1 86 ? -1.431 1.570 -9.148 1.00 88.19 86 VAL A C 1
ATOM 690 O O . VAL A 1 86 ? -1.985 1.624 -10.242 1.00 88.19 86 VAL A O 1
ATOM 693 N N . VAL A 1 87 ? -1.073 0.434 -8.549 1.00 87.12 87 VAL A N 1
ATOM 694 C CA . VAL A 1 87 ? -1.389 -0.903 -9.071 1.00 87.12 87 VAL A CA 1
ATOM 695 C C . VAL A 1 87 ? -2.556 -1.503 -8.295 1.00 87.12 87 VAL A C 1
ATOM 697 O O . VAL A 1 87 ? -3.486 -2.021 -8.899 1.00 87.12 87 VAL A O 1
ATOM 700 N N . ASP A 1 88 ? -2.536 -1.405 -6.966 1.00 89.88 88 ASP A N 1
ATOM 701 C CA . ASP A 1 88 ? -3.641 -1.849 -6.113 1.00 89.88 88 ASP A CA 1
ATOM 702 C C . ASP A 1 88 ? -3.793 -0.871 -4.947 1.00 89.88 88 ASP A C 1
ATOM 704 O O . ASP A 1 88 ? -2.823 -0.547 -4.267 1.00 89.88 88 ASP A O 1
ATOM 708 N N . LEU A 1 89 ? -4.996 -0.371 -4.720 1.00 94.19 89 LEU A N 1
ATOM 709 C CA . LEU A 1 89 ? -5.349 0.502 -3.619 1.00 94.19 89 LEU A CA 1
ATOM 710 C C . LEU A 1 89 ? -6.697 0.057 -3.067 1.00 94.19 89 LEU A C 1
ATOM 712 O O . LEU A 1 89 ? -7.748 0.284 -3.664 1.00 94.19 89 LEU A O 1
ATOM 716 N N . VAL A 1 90 ? -6.655 -0.533 -1.879 1.00 93.00 90 VAL A N 1
ATOM 717 C CA . VAL A 1 90 ? -7.847 -0.938 -1.137 1.00 93.00 90 VAL A CA 1
ATOM 718 C C . VAL A 1 90 ? -7.947 -0.142 0.150 1.00 93.00 90 VAL A C 1
ATOM 720 O O . VAL A 1 90 ? -6.946 0.100 0.825 1.00 93.00 90 VAL A O 1
ATOM 723 N N . LYS A 1 91 ? -9.168 0.262 0.496 1.00 94.56 91 LYS A N 1
ATOM 724 C CA . LYS A 1 91 ? -9.477 0.948 1.748 1.00 94.56 91 LYS A CA 1
ATOM 725 C C . LYS A 1 91 ? -10.551 0.173 2.498 1.00 94.56 91 LYS A C 1
ATOM 727 O O . LYS A 1 91 ? -11.574 -0.184 1.924 1.00 94.56 91 LYS A O 1
ATOM 732 N N . ASP A 1 92 ? -10.320 -0.008 3.788 1.00 92.38 92 ASP A N 1
ATOM 733 C CA . ASP A 1 92 ? -11.250 -0.576 4.752 1.00 92.38 92 ASP A CA 1
ATOM 734 C C . ASP A 1 92 ? -11.348 0.389 5.943 1.00 92.38 92 ASP A C 1
ATOM 736 O O . ASP A 1 92 ? -10.490 0.414 6.827 1.00 92.38 92 ASP A O 1
ATOM 740 N N . HIS A 1 93 ? -12.366 1.254 5.908 1.00 92.12 93 HIS A N 1
ATOM 741 C CA . HIS A 1 93 ? -12.591 2.330 6.877 1.00 92.12 93 HIS A CA 1
ATOM 742 C C . HIS A 1 93 ? -11.352 3.211 7.133 1.00 92.12 93 HIS A C 1
ATOM 744 O O . HIS A 1 93 ? -11.035 4.087 6.328 1.00 92.12 93 HIS A O 1
ATOM 750 N N . ASP A 1 94 ? -10.685 3.025 8.274 1.00 93.81 94 ASP A N 1
ATOM 751 C CA . ASP A 1 94 ? -9.498 3.761 8.713 1.00 93.81 94 ASP A CA 1
ATOM 752 C C . ASP A 1 94 ? -8.183 3.027 8.400 1.00 93.81 94 ASP A C 1
ATOM 754 O O . ASP A 1 94 ? -7.128 3.464 8.851 1.00 93.81 94 ASP A O 1
ATOM 758 N N . ALA A 1 95 ? -8.225 1.938 7.634 1.00 95.75 95 ALA A N 1
ATOM 759 C CA . ALA A 1 95 ? -7.061 1.239 7.110 1.00 95.75 95 ALA A CA 1
ATOM 760 C C . ALA A 1 95 ? -7.049 1.256 5.581 1.00 95.75 95 ALA A C 1
ATOM 762 O O . ALA A 1 95 ? -8.092 1.275 4.931 1.00 95.75 95 ALA A O 1
ATOM 763 N N . ALA A 1 96 ? -5.858 1.223 4.996 1.00 96.81 96 ALA A N 1
ATOM 764 C CA . ALA A 1 96 ? -5.699 1.017 3.565 1.00 96.81 96 ALA A CA 1
ATOM 765 C C . ALA A 1 96 ? -4.430 0.222 3.259 1.00 96.81 96 ALA A C 1
ATOM 767 O O . ALA A 1 96 ? -3.464 0.242 4.024 1.00 96.81 96 ALA A O 1
ATOM 768 N N . PHE A 1 97 ? -4.435 -0.459 2.122 1.00 95.44 97 PHE A N 1
ATOM 769 C CA . PHE A 1 97 ? -3.250 -1.053 1.523 1.00 95.44 97 PHE A CA 1
ATOM 770 C C . PHE A 1 97 ? -3.029 -0.425 0.161 1.00 95.44 97 PHE A C 1
ATOM 772 O O . PHE A 1 97 ? -3.968 -0.300 -0.624 1.00 95.44 97 PHE A O 1
ATOM 779 N N . LEU A 1 98 ? -1.786 -0.033 -0.096 1.00 94.38 98 LEU A N 1
ATOM 780 C CA . LEU A 1 98 ? -1.366 0.523 -1.368 1.00 94.38 98 LEU A CA 1
ATOM 781 C C . LEU A 1 98 ? -0.188 -0.282 -1.914 1.00 94.38 98 LEU A C 1
ATOM 783 O O . LEU A 1 98 ? 0.845 -0.412 -1.261 1.00 94.38 98 LEU A O 1
ATOM 787 N N . CYS A 1 99 ? -0.331 -0.737 -3.147 1.00 90.31 99 CYS A N 1
ATOM 788 C CA . CYS A 1 99 ? 0.706 -1.290 -3.989 1.00 90.31 99 CYS A CA 1
ATOM 789 C C . CYS A 1 99 ? 0.933 -0.364 -5.184 1.00 90.31 99 CYS A C 1
ATOM 791 O O . CYS A 1 99 ? -0.017 0.056 -5.855 1.00 90.31 99 CYS A O 1
ATOM 793 N N . VAL A 1 100 ? 2.193 -0.048 -5.457 1.00 87.62 100 VAL A N 1
ATOM 794 C CA . VAL A 1 100 ? 2.582 0.848 -6.545 1.00 87.62 100 VAL A CA 1
ATOM 795 C C . VAL A 1 100 ? 3.734 0.282 -7.352 1.00 87.62 100 VAL A C 1
ATOM 797 O O . VAL A 1 100 ? 4.631 -0.354 -6.802 1.00 87.62 100 VAL A O 1
ATOM 800 N N . ALA A 1 101 ? 3.727 0.586 -8.644 1.00 83.12 101 ALA A N 1
ATOM 801 C CA . ALA A 1 101 ? 4.879 0.440 -9.512 1.00 83.12 101 ALA A CA 1
ATOM 802 C C . ALA A 1 101 ? 5.722 1.717 -9.463 1.00 83.12 101 ALA A C 1
ATOM 804 O O . ALA A 1 101 ? 5.188 2.825 -9.527 1.00 83.12 101 ALA A O 1
ATOM 805 N N . LEU A 1 102 ? 7.033 1.552 -9.342 1.00 77.75 102 LEU A N 1
ATOM 806 C CA . LEU A 1 102 ? 8.020 2.617 -9.370 1.00 77.75 102 LEU A CA 1
ATOM 807 C C . LEU A 1 102 ? 8.235 3.102 -10.802 1.00 77.75 102 LEU A C 1
ATOM 809 O O . LEU A 1 102 ? 8.402 2.309 -11.729 1.00 77.75 102 LEU A O 1
ATOM 813 N N . ALA A 1 103 ? 8.300 4.415 -10.949 1.00 72.00 103 ALA A N 1
ATOM 814 C CA . ALA A 1 103 ? 8.659 5.089 -12.181 1.00 72.00 103 ALA A CA 1
ATOM 815 C C . ALA A 1 103 ? 9.851 6.013 -11.939 1.00 72.00 103 ALA A C 1
ATOM 817 O O . ALA A 1 103 ? 10.010 6.573 -10.848 1.00 72.00 103 ALA A O 1
ATOM 818 N N . GLY A 1 104 ? 10.696 6.151 -12.959 1.00 66.12 104 GLY A N 1
ATOM 819 C CA . GLY A 1 104 ? 11.799 7.105 -12.945 1.00 66.12 104 GLY A CA 1
ATOM 820 C C . GLY A 1 104 ? 11.292 8.548 -12.928 1.00 66.12 104 GLY A C 1
ATOM 821 O O . GLY A 1 104 ? 10.098 8.800 -13.085 1.00 66.12 104 GLY A O 1
ATOM 822 N N . LYS A 1 105 ? 12.212 9.505 -12.767 1.00 66.25 105 LYS A N 1
ATOM 823 C CA . LYS A 1 105 ? 11.907 10.949 -12.703 1.00 66.25 105 LYS A CA 1
ATOM 824 C C . LYS A 1 105 ? 11.143 11.475 -13.920 1.00 66.25 105 LYS A C 1
ATOM 826 O O . LYS A 1 105 ? 10.338 12.387 -13.782 1.00 66.25 105 LYS A O 1
ATOM 831 N N . ASP A 1 106 ? 11.357 10.869 -15.081 1.00 68.38 106 ASP A N 1
ATOM 832 C CA . ASP A 1 106 ? 10.706 11.269 -16.332 1.00 68.38 106 ASP A CA 1
ATOM 833 C C . ASP A 1 106 ? 9.327 10.607 -16.525 1.00 68.38 106 ASP A C 1
ATOM 835 O O . ASP A 1 106 ? 8.666 10.808 -17.540 1.00 68.38 106 ASP A O 1
ATOM 839 N N . GLY A 1 107 ? 8.860 9.828 -15.540 1.00 62.97 107 GLY A N 1
ATOM 840 C CA . GLY A 1 107 ? 7.589 9.100 -15.594 1.00 62.97 107 GLY A CA 1
ATOM 841 C C . GLY A 1 107 ? 7.663 7.777 -16.355 1.00 62.97 107 GLY A C 1
ATOM 842 O O . GLY A 1 107 ? 6.691 7.020 -16.350 1.00 62.97 107 GLY A O 1
ATOM 843 N N . ASP A 1 108 ? 8.815 7.464 -16.947 1.00 64.06 108 ASP A N 1
ATOM 844 C CA . ASP A 1 108 ? 9.058 6.176 -17.577 1.00 64.06 108 ASP A CA 1
ATOM 845 C C . ASP A 1 108 ? 9.055 5.063 -16.527 1.00 64.06 108 ASP A C 1
ATOM 847 O O . ASP A 1 108 ? 9.713 5.139 -15.479 1.00 64.06 108 ASP A O 1
ATOM 851 N N . LEU A 1 109 ? 8.301 4.003 -16.818 1.00 63.84 109 LEU A N 1
ATOM 852 C CA . LEU A 1 109 ? 8.401 2.766 -16.062 1.00 63.84 109 LEU A CA 1
ATOM 853 C C . LEU A 1 109 ? 9.811 2.215 -16.264 1.00 63.84 109 LEU A C 1
ATOM 855 O O . LEU A 1 109 ? 10.211 1.883 -17.379 1.00 63.84 109 LEU A O 1
ATOM 859 N N . LEU A 1 110 ? 10.563 2.118 -15.171 1.00 54.69 110 LEU A N 1
ATOM 860 C CA . LEU A 1 110 ? 11.860 1.456 -15.159 1.00 54.69 110 LEU A CA 1
ATOM 861 C C . LEU A 1 110 ? 11.609 -0.047 -15.272 1.00 54.69 110 LEU A C 1
ATOM 863 O O . LEU A 1 110 ? 11.376 -0.733 -14.277 1.00 54.69 110 LEU A O 1
ATOM 867 N N . LEU A 1 111 ? 11.589 -0.522 -16.514 1.00 56.47 111 LEU A N 1
ATOM 868 C CA . LEU A 1 111 ? 11.445 -1.925 -16.863 1.00 56.47 111 LEU A CA 1
ATOM 869 C C . LEU A 1 111 ? 12.826 -2.575 -16.839 1.00 56.47 111 LEU A C 1
ATOM 871 O O . LEU A 1 111 ? 13.708 -2.207 -17.612 1.00 56.47 111 LEU A O 1
ATOM 875 N N . THR A 1 112 ? 13.007 -3.562 -15.973 1.00 54.28 112 THR A N 1
ATOM 876 C CA . THR A 1 112 ? 14.125 -4.506 -16.073 1.00 54.28 112 THR A CA 1
ATOM 877 C C . THR A 1 112 ? 13.545 -5.817 -16.583 1.00 54.28 112 THR A C 1
ATOM 879 O O . THR A 1 112 ? 12.770 -6.435 -15.854 1.00 54.28 112 THR A O 1
ATOM 882 N N . ASP A 1 113 ? 13.849 -6.189 -17.828 1.00 51.19 113 ASP A N 1
ATOM 883 C CA . ASP A 1 113 ? 13.500 -7.479 -18.446 1.00 51.19 113 ASP A CA 1
ATOM 884 C C . ASP A 1 113 ? 12.070 -7.980 -18.115 1.00 51.19 113 ASP A C 1
ATOM 886 O O . ASP A 1 113 ? 11.896 -9.088 -17.617 1.00 51.19 113 ASP A O 1
ATOM 890 N N . ASP A 1 114 ? 11.055 -7.137 -18.373 1.00 51.41 114 ASP A N 1
ATOM 891 C CA . ASP A 1 114 ? 9.602 -7.370 -18.188 1.00 51.41 114 ASP A CA 1
ATOM 892 C C . ASP A 1 114 ? 8.983 -7.022 -16.816 1.00 51.41 114 ASP A C 1
ATOM 894 O O . ASP A 1 114 ? 7.830 -7.373 -16.553 1.00 51.41 114 ASP A O 1
ATOM 898 N N . GLN A 1 115 ? 9.691 -6.314 -15.925 1.00 56.38 115 GLN A N 1
ATOM 899 C CA . GLN A 1 115 ? 9.191 -6.063 -14.562 1.00 56.38 115 GLN A CA 1
ATOM 900 C C . GLN A 1 115 ? 9.373 -4.617 -14.092 1.00 56.38 115 GLN A C 1
ATOM 902 O O . GLN A 1 115 ? 10.415 -4.004 -14.317 1.00 56.38 115 GLN A O 1
ATOM 907 N N . ALA A 1 116 ? 8.357 -4.096 -13.396 1.00 64.56 116 ALA A N 1
ATOM 908 C CA . ALA A 1 116 ? 8.412 -2.818 -12.693 1.00 64.56 116 ALA A CA 1
ATOM 909 C C . ALA A 1 116 ? 8.770 -3.044 -11.217 1.00 64.56 116 ALA A C 1
ATOM 911 O O . ALA A 1 116 ? 8.281 -3.989 -10.596 1.00 64.56 116 ALA A O 1
ATOM 912 N N . GLY A 1 117 ? 9.586 -2.164 -10.630 1.00 73.62 117 GLY A N 1
ATOM 913 C CA . GLY A 1 117 ? 9.837 -2.185 -9.187 1.00 73.62 117 GLY A CA 1
ATOM 914 C C . GLY A 1 117 ? 8.528 -1.973 -8.425 1.00 73.62 117 GLY A C 1
ATOM 915 O O . GLY A 1 117 ? 7.853 -0.974 -8.646 1.00 73.62 117 GLY A O 1
ATOM 916 N N . ILE A 1 118 ? 8.146 -2.904 -7.549 1.00 80.75 118 ILE A N 1
ATOM 917 C CA . ILE A 1 118 ? 6.898 -2.819 -6.780 1.00 80.75 118 ILE A CA 1
ATOM 918 C C . ILE A 1 118 ? 7.193 -2.417 -5.339 1.00 80.75 118 ILE A C 1
ATOM 920 O O . ILE A 1 118 ? 8.060 -2.998 -4.684 1.00 80.75 118 ILE A O 1
ATOM 924 N N . MET A 1 119 ? 6.418 -1.463 -4.830 1.00 85.31 119 MET A N 1
ATOM 925 C CA . MET A 1 119 ? 6.431 -1.032 -3.435 1.00 85.31 119 MET A CA 1
ATOM 926 C C . MET A 1 119 ? 5.056 -1.218 -2.807 1.00 85.31 119 MET A C 1
ATOM 928 O O . MET A 1 119 ? 4.030 -0.987 -3.443 1.00 85.31 119 MET A O 1
ATOM 932 N N . THR A 1 120 ? 5.042 -1.616 -1.539 1.00 90.88 120 THR A N 1
ATOM 933 C CA . THR A 1 120 ? 3.815 -1.907 -0.792 1.00 90.88 120 THR A CA 1
ATOM 934 C C . THR A 1 120 ? 3.786 -1.161 0.534 1.00 90.88 120 THR A C 1
ATOM 936 O O . THR A 1 120 ? 4.798 -1.038 1.233 1.00 90.88 120 THR A O 1
ATOM 939 N N . PHE A 1 121 ? 2.605 -0.663 0.887 1.00 93.62 121 PHE A N 1
ATOM 940 C CA . PHE A 1 121 ? 2.373 0.176 2.053 1.00 93.62 121 PHE A CA 1
ATOM 941 C C . PHE A 1 121 ? 1.084 -0.234 2.762 1.00 93.62 121 PHE A C 1
ATOM 943 O O . PHE A 1 121 ? 0.065 -0.492 2.123 1.00 93.62 121 PHE A O 1
ATOM 950 N N . ALA A 1 122 ? 1.115 -0.222 4.091 1.00 96.06 122 ALA A N 1
ATOM 951 C CA . ALA A 1 122 ? -0.081 -0.184 4.922 1.00 96.06 122 ALA A CA 1
ATOM 952 C C . ALA A 1 122 ? -0.304 1.253 5.384 1.00 96.06 122 ALA A C 1
ATOM 954 O O . ALA A 1 122 ? 0.653 1.967 5.691 1.00 96.06 122 ALA A O 1
ATOM 955 N N . LEU A 1 123 ? -1.559 1.676 5.462 1.00 96.94 123 LEU A N 1
ATOM 956 C CA . LEU A 1 123 ? -1.921 2.988 5.964 1.00 96.94 123 LEU A CA 1
ATOM 957 C C . LEU A 1 123 ? -2.976 2.893 7.055 1.00 96.94 123 LEU A C 1
ATOM 959 O O . LEU A 1 123 ? -3.861 2.043 7.009 1.00 96.94 123 LEU A O 1
ATOM 963 N N . GLU A 1 124 ? -2.892 3.824 7.997 1.00 96.25 124 GLU A N 1
ATOM 964 C CA . GLU A 1 124 ? -3.853 4.000 9.081 1.00 96.25 124 GLU A CA 1
ATOM 965 C C . GLU A 1 124 ? -4.292 5.463 9.155 1.00 96.25 124 GLU A C 1
ATOM 967 O O . GLU A 1 124 ? -3.463 6.377 9.079 1.00 96.25 124 GLU A O 1
ATOM 972 N N . LYS A 1 125 ? -5.590 5.701 9.344 1.00 95.19 125 LYS A N 1
ATOM 973 C CA . LYS A 1 125 ? -6.153 7.029 9.575 1.00 95.19 125 LYS A CA 1
ATOM 974 C C . LYS A 1 125 ? -6.155 7.338 11.073 1.00 95.19 125 LYS A C 1
ATOM 976 O O . LYS A 1 125 ? -7.009 6.882 11.836 1.00 95.19 125 LYS A O 1
ATOM 981 N N . ARG A 1 126 ? -5.215 8.181 11.500 1.00 91.69 126 ARG A N 1
ATOM 982 C CA . ARG A 1 126 ? -5.074 8.694 12.870 1.00 91.69 126 ARG A CA 1
ATOM 983 C C . ARG A 1 126 ? -5.541 10.143 12.922 1.00 91.69 126 ARG A C 1
ATOM 985 O O . ARG A 1 126 ? -4.941 10.995 12.281 1.00 91.69 126 ARG A O 1
ATOM 992 N N . ASN A 1 127 ? -6.597 10.436 13.683 1.00 84.94 127 ASN A N 1
ATOM 993 C CA . ASN A 1 127 ? -7.099 11.805 13.894 1.00 84.94 127 ASN A CA 1
ATOM 994 C C . ASN A 1 127 ? -7.217 12.620 12.588 1.00 84.94 127 ASN A C 1
ATOM 996 O O . ASN A 1 127 ? -6.664 13.709 12.473 1.00 84.94 127 ASN A O 1
ATOM 1000 N N . LEU A 1 128 ? -7.915 12.055 11.594 1.00 85.94 128 LEU A N 1
ATOM 1001 C CA . LEU A 1 128 ? -8.112 12.599 10.236 1.00 85.94 128 LEU A CA 1
ATOM 1002 C C . LEU A 1 128 ? -6.883 12.591 9.312 1.00 85.94 128 LEU A C 1
ATOM 1004 O O . LEU A 1 128 ? -7.024 12.909 8.135 1.00 85.94 128 LEU A O 1
ATOM 1008 N N . GLN A 1 129 ? -5.710 12.180 9.786 1.00 93.88 129 GLN A N 1
ATOM 1009 C CA . GLN A 1 129 ? -4.508 12.076 8.965 1.00 93.88 129 GLN A CA 1
ATOM 1010 C C . GLN A 1 129 ? -4.193 10.626 8.621 1.00 93.88 129 GLN A C 1
ATOM 1012 O O . GLN A 1 129 ? -4.128 9.763 9.492 1.00 93.88 129 GLN A O 1
ATOM 1017 N N . TRP A 1 130 ? -3.940 10.367 7.343 1.00 96.81 130 TRP A N 1
ATOM 1018 C CA . TRP A 1 130 ? -3.400 9.090 6.896 1.00 96.81 130 TRP A CA 1
ATOM 1019 C C . TRP A 1 130 ? -1.893 9.035 7.154 1.00 96.81 130 TRP A C 1
ATOM 1021 O O . TRP A 1 130 ? -1.150 9.964 6.808 1.00 96.81 130 TRP A O 1
ATOM 1031 N N . VAL A 1 131 ? -1.453 7.939 7.767 1.00 94.88 131 VAL A N 1
ATOM 1032 C CA . VAL A 1 131 ? -0.053 7.637 8.072 1.00 94.88 131 VAL A CA 1
ATOM 1033 C C . VAL A 1 131 ? 0.321 6.352 7.352 1.00 94.88 131 VAL A C 1
ATOM 1035 O O . VAL A 1 131 ? -0.326 5.330 7.557 1.00 94.88 131 VAL A O 1
ATOM 1038 N N . ALA A 1 132 ? 1.353 6.411 6.511 1.00 94.62 132 ALA A N 1
ATOM 1039 C CA . ALA A 1 132 ? 1.845 5.266 5.756 1.00 94.62 132 ALA A CA 1
ATOM 1040 C C . ALA A 1 132 ? 2.981 4.551 6.500 1.00 94.62 132 ALA A C 1
ATOM 1042 O O . ALA A 1 132 ? 3.813 5.184 7.148 1.00 94.62 132 ALA A O 1
ATOM 1043 N N . THR A 1 133 ? 3.022 3.232 6.356 1.00 93.75 133 THR A N 1
ATOM 1044 C CA . THR A 1 133 ? 4.109 2.349 6.781 1.00 93.75 133 THR A CA 1
ATOM 1045 C C . THR A 1 133 ? 4.535 1.530 5.569 1.00 93.75 133 THR A C 1
ATOM 1047 O O . THR A 1 133 ? 3.707 0.844 4.969 1.00 93.75 133 THR A O 1
ATOM 1050 N N . LYS A 1 134 ? 5.814 1.606 5.191 1.00 91.12 134 LYS A N 1
ATOM 1051 C CA . LYS A 1 134 ? 6.393 0.770 4.132 1.00 91.12 134 LYS A CA 1
ATOM 1052 C C . LYS A 1 134 ? 6.432 -0.677 4.615 1.00 91.12 134 LYS A C 1
ATOM 1054 O O . LYS A 1 134 ? 7.053 -0.945 5.631 1.00 91.12 134 LYS A O 1
ATOM 1059 N N . LEU A 1 135 ? 5.796 -1.585 3.882 1.00 88.31 135 LEU A N 1
ATOM 1060 C CA . LEU A 1 135 ? 5.800 -3.021 4.184 1.00 88.31 135 LEU A CA 1
ATOM 1061 C C . LEU A 1 135 ? 6.979 -3.721 3.512 1.00 88.31 135 LEU A C 1
ATOM 1063 O O . LEU A 1 135 ? 7.567 -4.652 4.051 1.00 88.31 135 LEU A O 1
ATOM 1067 N N . GLY A 1 136 ? 7.347 -3.253 2.327 1.00 82.19 136 GLY A N 1
ATOM 1068 C CA . GLY A 1 136 ? 8.435 -3.826 1.565 1.00 82.19 136 GLY A CA 1
ATOM 1069 C C . GLY A 1 136 ? 8.339 -3.451 0.102 1.00 82.19 136 GLY A C 1
ATOM 1070 O O . GLY A 1 136 ? 7.439 -2.728 -0.334 1.00 82.19 136 GLY A O 1
ATOM 1071 N N . GLY A 1 137 ? 9.298 -3.953 -0.651 1.00 73.38 137 GLY A N 1
ATOM 1072 C CA . GLY A 1 137 ? 9.376 -3.741 -2.078 1.00 73.38 137 GLY A CA 1
ATOM 1073 C C . GLY A 1 137 ? 10.775 -4.032 -2.573 1.00 73.38 137 GLY A C 1
ATOM 1074 O O . GLY A 1 137 ? 11.756 -3.899 -1.837 1.00 73.38 137 GLY A O 1
ATOM 1075 N N . VAL A 1 138 ? 10.848 -4.447 -3.825 1.00 60.53 138 VAL A N 1
ATOM 1076 C CA . VAL A 1 138 ? 12.104 -4.537 -4.559 1.00 60.53 138 VAL A CA 1
ATOM 1077 C C . VAL A 1 138 ? 12.387 -3.145 -5.101 1.00 60.53 138 VAL A C 1
ATOM 1079 O O . VAL A 1 138 ? 11.848 -2.735 -6.125 1.00 60.53 138 VAL A O 1
ATOM 1082 N N . GLY A 1 139 ? 13.186 -2.386 -4.354 1.00 53.38 139 GLY A N 1
ATOM 1083 C CA . GLY A 1 139 ? 13.830 -1.195 -4.891 1.00 53.38 139 GLY A CA 1
ATOM 1084 C C . GLY A 1 139 ? 14.937 -1.587 -5.871 1.00 53.38 139 GLY A C 1
ATOM 1085 O O . GLY A 1 139 ? 15.508 -2.675 -5.774 1.00 53.38 139 GLY A O 1
ATOM 1086 N N . PHE A 1 140 ? 15.265 -0.682 -6.792 1.00 52.19 140 PHE A N 1
ATOM 1087 C CA . PHE A 1 140 ? 16.335 -0.842 -7.779 1.00 52.19 140 PHE A CA 1
ATOM 1088 C C . PHE A 1 140 ? 17.733 -0.695 -7.152 1.00 52.19 140 PHE A C 1
ATOM 1090 O O . PHE A 1 140 ? 18.520 0.162 -7.552 1.00 52.19 140 PHE A O 1
ATOM 1097 N N . ALA A 1 141 ? 18.078 -1.510 -6.153 1.00 46.56 141 ALA A N 1
ATOM 1098 C CA . ALA A 1 141 ? 19.489 -1.650 -5.810 1.00 46.56 141 ALA A CA 1
ATOM 1099 C C . ALA A 1 141 ? 20.214 -2.251 -7.028 1.00 46.56 141 ALA A C 1
ATOM 1101 O O . ALA A 1 141 ? 19.711 -3.192 -7.643 1.00 46.56 141 ALA A O 1
ATOM 1102 N N . VAL A 1 142 ? 21.378 -1.712 -7.401 1.00 41.62 142 VAL A N 1
ATOM 1103 C CA . VAL A 1 142 ? 22.195 -2.265 -8.494 1.00 41.62 142 VAL A CA 1
ATOM 1104 C C . VAL A 1 142 ? 22.463 -3.746 -8.202 1.00 41.62 142 VAL A C 1
ATOM 1106 O O . VAL A 1 142 ? 23.082 -4.078 -7.193 1.00 41.62 142 VAL A O 1
ATOM 1109 N N . GLY A 1 143 ? 21.960 -4.637 -9.063 1.00 41.16 143 GLY A N 1
ATOM 1110 C CA . GLY A 1 143 ? 22.058 -6.092 -8.890 1.00 41.16 143 GLY A CA 1
ATOM 1111 C C . GLY A 1 143 ? 20.898 -6.756 -8.132 1.00 41.16 143 GLY A C 1
ATOM 1112 O O . GLY A 1 143 ? 20.942 -7.970 -7.921 1.00 41.16 143 GLY A O 1
ATOM 1113 N N . ALA A 1 144 ? 19.855 -6.017 -7.740 1.00 48.00 144 ALA A N 1
ATOM 1114 C CA . ALA A 1 144 ? 18.622 -6.609 -7.232 1.00 48.00 144 ALA A CA 1
ATOM 1115 C C . ALA A 1 144 ? 17.937 -7.412 -8.343 1.00 48.00 144 ALA A C 1
ATOM 1117 O O . ALA A 1 144 ? 17.733 -6.916 -9.451 1.00 48.00 144 ALA A O 1
ATOM 1118 N N . LYS A 1 145 ? 17.583 -8.666 -8.048 1.00 46.44 145 LYS A N 1
ATOM 1119 C CA . LYS A 1 145 ? 16.801 -9.472 -8.985 1.00 46.44 145 LYS A CA 1
ATOM 1120 C C . LYS A 1 145 ? 15.402 -8.865 -9.106 1.00 46.44 145 LYS A C 1
ATOM 1122 O O . LYS A 1 145 ? 14.797 -8.596 -8.065 1.00 46.44 145 LYS A O 1
ATOM 1127 N N . PRO A 1 146 ? 14.878 -8.700 -10.329 1.00 48.41 146 PRO A N 1
ATOM 1128 C CA . PRO A 1 146 ? 13.474 -8.387 -10.527 1.00 48.41 146 PRO A CA 1
ATOM 1129 C C . PRO A 1 146 ? 12.634 -9.458 -9.819 1.00 48.41 146 PRO A C 1
ATOM 1131 O O . PRO A 1 146 ? 12.853 -10.657 -10.021 1.00 48.41 146 PRO A O 1
ATOM 1134 N N . VAL A 1 147 ? 11.746 -9.041 -8.915 1.00 50.69 147 VAL A N 1
ATOM 1135 C CA . VAL A 1 147 ? 10.792 -9.946 -8.270 1.00 50.69 147 VAL A CA 1
ATOM 1136 C C . VAL A 1 147 ? 9.416 -9.604 -8.808 1.00 50.69 147 VAL A C 1
ATOM 1138 O O . VAL A 1 147 ? 8.900 -8.513 -8.563 1.00 50.69 147 VAL A O 1
ATOM 1141 N N . GLN A 1 148 ? 8.818 -10.568 -9.503 1.00 51.16 148 GLN A N 1
ATOM 1142 C CA . GLN A 1 148 ? 7.419 -10.530 -9.892 1.00 51.16 148 GLN A CA 1
ATOM 1143 C C . GLN A 1 148 ? 6.580 -10.430 -8.614 1.00 51.16 148 GLN A C 1
ATOM 1145 O O . GLN A 1 148 ? 6.512 -11.375 -7.829 1.00 51.16 148 GLN A O 1
ATOM 1150 N N . SER A 1 149 ? 5.987 -9.264 -8.371 1.00 59.25 149 SER A N 1
ATOM 1151 C CA . SER A 1 149 ? 5.100 -9.055 -7.232 1.00 59.25 149 SER A CA 1
ATOM 1152 C C . SER A 1 149 ? 3.711 -8.718 -7.742 1.00 59.25 149 SER A C 1
ATOM 1154 O O . SER A 1 149 ? 3.466 -7.618 -8.230 1.00 59.25 149 SER A O 1
ATOM 1156 N N . ASP A 1 150 ? 2.784 -9.661 -7.582 1.00 66.38 150 ASP A N 1
ATOM 1157 C CA . ASP A 1 150 ? 1.353 -9.483 -7.861 1.00 66.38 150 ASP A CA 1
ATOM 1158 C C . ASP A 1 150 ? 0.665 -8.623 -6.775 1.00 66.38 150 ASP A C 1
ATOM 1160 O O . ASP A 1 150 ? -0.453 -8.923 -6.355 1.00 66.38 150 ASP A O 1
ATOM 1164 N N . CYS A 1 151 ? 1.358 -7.623 -6.217 1.00 79.38 151 CYS A N 1
ATOM 1165 C CA . CYS A 1 151 ? 0.918 -6.880 -5.029 1.00 79.38 151 CYS A CA 1
ATOM 1166 C C . CYS A 1 151 ? 0.590 -7.777 -3.821 1.00 79.38 151 CYS A C 1
ATOM 1168 O O . CYS A 1 151 ? -0.220 -7.426 -2.960 1.00 79.38 151 CYS A O 1
ATOM 1170 N N . LYS A 1 152 ? 1.239 -8.942 -3.746 1.00 82.25 152 LYS A N 1
ATOM 1171 C CA . LYS A 1 152 ? 1.111 -9.892 -2.640 1.00 82.25 152 LYS A CA 1
ATOM 1172 C C . LYS A 1 152 ? 2.183 -9.638 -1.589 1.00 82.25 152 LYS A C 1
ATOM 1174 O O . LYS A 1 152 ? 3.292 -9.209 -1.900 1.00 82.25 152 LYS A O 1
ATOM 1179 N N . ILE A 1 153 ? 1.860 -9.952 -0.340 1.00 82.25 153 ILE A N 1
ATOM 1180 C CA . ILE A 1 153 ? 2.823 -9.970 0.766 1.00 82.25 153 ILE A CA 1
ATOM 1181 C C . ILE A 1 153 ? 2.993 -11.423 1.207 1.00 82.25 153 ILE A C 1
ATOM 1183 O O . ILE A 1 153 ? 2.069 -12.023 1.761 1.00 82.25 153 ILE A O 1
ATOM 1187 N N . GLY A 1 154 ? 4.156 -12.008 0.908 1.00 81.19 154 GLY A N 1
ATOM 1188 C CA . GLY A 1 154 ? 4.304 -13.466 0.892 1.00 81.19 154 GLY A CA 1
ATOM 1189 C C . GLY A 1 154 ? 3.365 -14.069 -0.158 1.00 81.19 154 GLY A C 1
ATOM 1190 O O . GLY A 1 154 ? 3.267 -13.550 -1.265 1.00 81.19 154 GLY A O 1
ATOM 1191 N N . ASP A 1 155 ? 2.600 -15.092 0.217 1.00 80.25 155 ASP A N 1
ATOM 1192 C CA . ASP A 1 155 ? 1.621 -15.736 -0.675 1.00 80.25 155 ASP A CA 1
ATOM 1193 C C . ASP A 1 155 ? 0.209 -15.118 -0.592 1.00 80.25 155 ASP A C 1
ATOM 1195 O O . ASP A 1 155 ? -0.763 -15.686 -1.095 1.00 80.25 155 ASP A O 1
ATOM 1199 N N . ARG A 1 156 ? 0.056 -13.961 0.071 1.00 83.12 156 ARG A N 1
ATOM 1200 C CA . ARG A 1 156 ? -1.254 -13.377 0.400 1.00 83.12 156 ARG A CA 1
ATOM 1201 C C . ARG A 1 156 ? -1.625 -12.195 -0.491 1.00 83.12 156 ARG A C 1
ATOM 1203 O O . ARG A 1 156 ? -0.881 -11.221 -0.570 1.00 83.12 156 ARG A O 1
ATOM 1210 N N . ILE A 1 157 ? -2.837 -12.240 -1.047 1.00 87.06 157 ILE A N 1
ATOM 1211 C CA . ILE A 1 157 ? -3.523 -11.084 -1.646 1.00 87.06 157 ILE A CA 1
ATOM 1212 C C . ILE A 1 157 ? -4.124 -10.239 -0.518 1.00 87.06 157 ILE A C 1
ATOM 1214 O O . ILE A 1 157 ? -4.833 -10.772 0.333 1.00 87.06 157 ILE A O 1
ATOM 1218 N N . VAL A 1 158 ? -3.855 -8.933 -0.504 1.00 88.44 158 VAL A N 1
ATOM 1219 C CA . VAL A 1 158 ? -4.335 -8.038 0.557 1.00 88.44 158 VAL A CA 1
ATOM 1220 C C . VAL A 1 158 ? -5.659 -7.408 0.152 1.00 88.44 158 VAL A C 1
ATOM 1222 O O . VAL A 1 158 ? -5.719 -6.686 -0.834 1.00 88.44 158 VAL A O 1
ATOM 1225 N N . SER A 1 159 ? -6.743 -7.684 0.876 1.00 88.50 159 SER A N 1
ATOM 1226 C CA . SER A 1 159 ? -8.082 -7.199 0.500 1.00 88.50 159 SER A CA 1
ATOM 1227 C C . SER A 1 159 ? -8.899 -6.619 1.648 1.00 88.50 159 SER A C 1
ATOM 1229 O O . SER A 1 159 ? -9.780 -5.798 1.414 1.00 88.50 159 SER A O 1
ATOM 1231 N N . THR A 1 160 ? -8.591 -7.025 2.874 1.00 90.75 160 THR A N 1
ATOM 1232 C CA . THR A 1 160 ? -9.331 -6.676 4.088 1.00 90.75 160 THR A CA 1
ATOM 1233 C C . THR A 1 160 ? -8.400 -6.078 5.137 1.00 90.75 160 THR A C 1
ATOM 1235 O O . THR A 1 160 ? -7.178 -6.243 5.054 1.00 90.75 160 THR A O 1
ATOM 1238 N N . ARG A 1 161 ? -8.951 -5.449 6.183 1.00 92.88 161 ARG A N 1
ATOM 1239 C CA . ARG A 1 161 ? -8.161 -5.059 7.362 1.00 92.88 161 ARG A CA 1
ATOM 1240 C C . ARG A 1 161 ? -7.365 -6.223 7.961 1.00 92.88 161 ARG A C 1
ATOM 1242 O O . ARG A 1 161 ? -6.219 -6.027 8.365 1.00 92.88 161 ARG A O 1
ATOM 1249 N N . ASP A 1 162 ? -7.935 -7.423 8.006 1.00 93.62 162 ASP A N 1
ATOM 1250 C CA . ASP A 1 162 ? -7.244 -8.601 8.539 1.00 93.62 162 ASP A CA 1
ATOM 1251 C C . ASP A 1 162 ? -6.029 -8.977 7.690 1.00 93.62 162 ASP A C 1
ATOM 1253 O O . ASP A 1 162 ? -4.974 -9.321 8.230 1.00 93.62 162 ASP A O 1
ATOM 1257 N N . ASP A 1 163 ? -6.129 -8.833 6.368 1.00 93.00 163 ASP A N 1
ATOM 1258 C CA . ASP A 1 163 ? -4.981 -9.010 5.483 1.00 93.00 163 ASP A CA 1
ATOM 1259 C C . ASP A 1 163 ? -3.927 -7.921 5.679 1.00 93.00 163 ASP A C 1
ATOM 1261 O O . ASP A 1 163 ? -2.738 -8.234 5.683 1.00 93.00 163 ASP A O 1
ATOM 1265 N N . ILE A 1 164 ? -4.339 -6.666 5.891 1.00 93.94 164 ILE A N 1
ATOM 1266 C CA . ILE A 1 164 ? -3.428 -5.548 6.189 1.00 93.94 164 ILE A CA 1
ATOM 1267 C C . ILE A 1 164 ? -2.658 -5.824 7.484 1.00 93.94 164 ILE A C 1
ATOM 1269 O O . ILE A 1 164 ? -1.435 -5.694 7.532 1.00 93.94 164 ILE A O 1
ATOM 1273 N N . ASN A 1 165 ? -3.356 -6.261 8.530 1.00 95.06 165 ASN A N 1
ATOM 1274 C CA . ASN A 1 165 ? -2.752 -6.617 9.811 1.00 95.06 165 ASN A CA 1
ATOM 1275 C C . ASN A 1 165 ? -1.824 -7.831 9.699 1.00 95.06 165 ASN A C 1
ATOM 1277 O O . ASN A 1 165 ? -0.759 -7.856 10.322 1.00 95.06 165 ASN A O 1
ATOM 1281 N N . ALA A 1 166 ? -2.194 -8.825 8.890 1.00 93.75 166 ALA A N 1
ATOM 1282 C CA . ALA A 1 166 ? -1.328 -9.958 8.602 1.00 93.75 166 ALA A CA 1
ATOM 1283 C C . ALA A 1 166 ? -0.074 -9.534 7.828 1.00 93.75 166 ALA A C 1
ATOM 1285 O O . ALA A 1 166 ? 1.017 -9.987 8.162 1.00 93.75 166 ALA A O 1
ATOM 1286 N N . ALA A 1 167 ? -0.207 -8.641 6.846 1.00 92.31 167 ALA A N 1
ATOM 1287 C CA . ALA A 1 167 ? 0.913 -8.099 6.089 1.00 92.31 167 ALA A CA 1
ATOM 1288 C C . ALA A 1 167 ? 1.880 -7.327 6.996 1.00 92.31 167 ALA A C 1
ATOM 1290 O O . ALA A 1 167 ? 3.071 -7.626 6.997 1.00 92.31 167 ALA A O 1
ATOM 1291 N N . LEU A 1 168 ? 1.361 -6.428 7.843 1.00 94.12 168 LEU A N 1
ATOM 1292 C CA . LEU A 1 168 ? 2.143 -5.718 8.862 1.00 94.12 168 LEU A CA 1
ATOM 1293 C C . LEU A 1 168 ? 2.927 -6.691 9.744 1.00 94.12 168 LEU A C 1
ATOM 1295 O O . LEU A 1 168 ? 4.127 -6.518 9.934 1.00 94.12 168 LEU A O 1
ATOM 1299 N N . LYS A 1 169 ? 2.274 -7.745 10.243 1.00 93.88 169 LYS A N 1
ATOM 1300 C CA . LYS A 1 169 ? 2.927 -8.757 11.080 1.00 93.88 169 LYS A CA 1
ATOM 1301 C C . LYS A 1 169 ? 4.036 -9.497 10.327 1.00 93.88 169 LYS A C 1
ATOM 1303 O O . LYS A 1 169 ? 5.119 -9.677 10.879 1.00 93.88 169 LYS A O 1
ATOM 1308 N N . THR A 1 170 ? 3.779 -9.917 9.089 1.00 91.25 170 THR A N 1
ATOM 1309 C CA . THR A 1 170 ? 4.752 -10.627 8.241 1.00 91.25 170 THR A CA 1
ATOM 1310 C C . THR A 1 170 ? 5.995 -9.784 7.974 1.00 91.25 170 THR A C 1
ATOM 1312 O O . THR A 1 170 ? 7.097 -10.323 7.937 1.00 91.25 170 THR A O 1
ATOM 1315 N N . THR A 1 171 ? 5.845 -8.466 7.847 1.00 89.56 171 THR A N 1
ATOM 1316 C CA . THR A 1 171 ? 6.960 -7.546 7.587 1.00 89.56 171 THR A CA 1
ATOM 1317 C C . THR A 1 171 ? 7.546 -6.928 8.863 1.00 89.56 171 THR A C 1
ATOM 1319 O O . THR A 1 171 ? 8.328 -5.985 8.793 1.00 89.56 171 THR A O 1
ATOM 1322 N N . GLY A 1 172 ? 7.201 -7.462 10.042 1.00 91.81 172 GLY A N 1
ATOM 1323 C CA . GLY A 1 172 ? 7.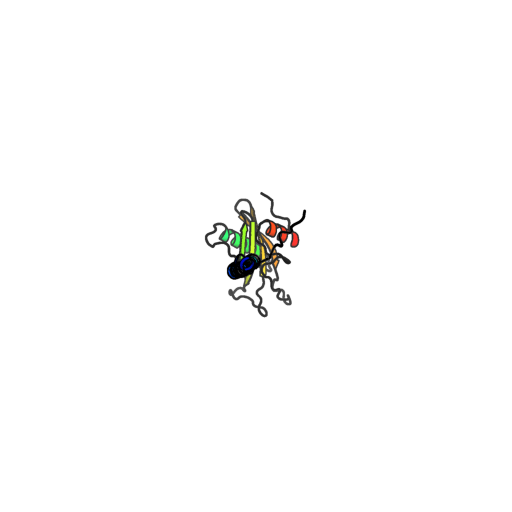802 -7.071 11.323 1.00 91.81 172 GLY A CA 1
ATOM 1324 C C . GLY A 1 172 ? 7.222 -5.806 11.965 1.00 91.81 172 GLY A C 1
ATOM 1325 O O . GLY A 1 172 ? 7.799 -5.279 12.917 1.00 91.81 172 GLY A O 1
ATOM 1326 N N . HIS A 1 173 ? 6.080 -5.314 11.489 1.00 93.62 173 HIS A N 1
ATOM 1327 C CA . HIS A 1 173 ? 5.367 -4.182 12.074 1.00 93.62 173 HIS A CA 1
ATOM 1328 C C . HIS A 1 173 ? 4.258 -4.617 13.036 1.00 93.62 173 HIS A C 1
ATOM 1330 O O . HIS A 1 173 ? 3.749 -5.740 13.009 1.00 93.62 173 HIS A O 1
ATOM 1336 N N . LYS A 1 174 ? 3.861 -3.686 13.909 1.00 93.12 174 LYS A N 1
ATOM 1337 C CA . LYS A 1 174 ? 2.696 -3.874 14.776 1.00 93.12 174 LYS A CA 1
ATOM 1338 C C . LYS A 1 174 ? 1.411 -3.797 13.936 1.00 93.12 174 LYS A C 1
ATOM 1340 O O . LYS A 1 174 ? 1.337 -2.926 13.068 1.00 93.12 174 LYS A O 1
ATOM 1345 N N . PRO A 1 175 ? 0.406 -4.650 14.204 1.00 92.44 175 PRO A N 1
ATOM 1346 C CA . PRO A 1 175 ? -0.920 -4.514 13.610 1.00 92.44 175 PRO A CA 1
ATOM 1347 C C . PRO A 1 175 ? -1.539 -3.145 13.903 1.00 92.44 175 PRO A C 1
ATOM 1349 O O . PRO A 1 175 ? -1.215 -2.510 14.912 1.00 92.44 175 PRO A O 1
ATOM 1352 N N . LEU A 1 176 ? -2.458 -2.722 13.039 1.00 91.38 176 LEU A N 1
ATOM 1353 C CA . LEU A 1 176 ? -3.284 -1.545 13.279 1.00 91.38 176 LEU A CA 1
ATOM 1354 C C . LEU A 1 176 ? -4.192 -1.793 14.483 1.00 91.38 176 LEU A C 1
ATOM 1356 O O . LEU A 1 176 ? -4.597 -2.929 14.747 1.00 91.38 176 LEU A O 1
ATOM 1360 N N . ALA A 1 177 ? -4.532 -0.730 15.209 1.00 83.44 177 ALA A N 1
ATOM 1361 C CA . ALA A 1 177 ? -5.441 -0.849 16.340 1.00 83.44 177 ALA A CA 1
ATOM 1362 C C . ALA A 1 177 ? -6.802 -1.393 15.871 1.00 83.44 177 ALA A C 1
ATOM 1364 O O . ALA A 1 177 ? -7.338 -0.953 14.851 1.00 83.44 177 ALA A O 1
ATOM 1365 N N . SER A 1 178 ? -7.373 -2.349 16.602 1.00 70.56 178 SER A N 1
ATOM 1366 C CA . SER A 1 178 ? -8.773 -2.732 16.407 1.00 70.56 178 SER A CA 1
ATOM 1367 C C . SER A 1 178 ? -9.656 -1.580 16.886 1.00 70.56 178 SER A C 1
ATOM 1369 O O . SER A 1 178 ? -9.421 -1.047 17.972 1.00 70.56 178 SER A O 1
ATOM 1371 N N . ARG A 1 179 ? -10.633 -1.182 16.072 1.00 62.50 179 ARG A N 1
ATOM 1372 C CA . ARG A 1 179 ? -11.697 -0.262 16.479 1.00 62.50 179 ARG A CA 1
ATOM 1373 C C . ARG A 1 179 ? -13.011 -1.009 16.553 1.00 62.50 179 ARG A C 1
ATOM 1375 O O . ARG A 1 179 ? -13.215 -1.874 15.674 1.00 62.50 179 ARG A O 1
#

Organism: NCBI:txid101571

Sequence (179 aa):
MIHDANINFGPDFLKRINFHAFLSRILLMMKLSKLAACALIFTATLTNVACARDLDKSDPDRAHILAAVHRLNDREPDLKDYHYFVVDLVKDHDAAFLCVALAGKDGDLLLTDDQAGIMTFALEKRNLQWVATKLGGVGFAVGAKPVQSDCKIGDRIVSTRDDINAALKTTGHKPLASR